Protein AF-B4W2P3-F1 (afdb_monomer_lite)

Structure (mmCIF, N/CA/C/O backbone):
data_AF-B4W2P3-F1
#
_entry.id   AF-B4W2P3-F1
#
loop_
_atom_site.group_PDB
_atom_site.id
_atom_site.type_symbol
_atom_site.label_atom_id
_atom_site.label_alt_id
_atom_site.label_comp_id
_atom_site.label_asym_id
_atom_site.label_entity_id
_atom_site.label_seq_id
_atom_site.pdbx_PDB_ins_code
_atom_site.Cartn_x
_atom_site.Cartn_y
_atom_site.Cartn_z
_atom_site.occupancy
_atom_site.B_iso_or_equiv
_atom_site.auth_seq_id
_atom_site.auth_comp_id
_atom_site.auth_asym_id
_atom_site.auth_atom_id
_atom_site.pdbx_PDB_model_num
ATOM 1 N N . MET A 1 1 ? 10.135 -7.329 -14.631 1.00 64.12 1 MET A N 1
ATOM 2 C CA . MET A 1 1 ? 9.062 -6.478 -14.068 1.00 64.12 1 MET A CA 1
ATOM 3 C C . MET A 1 1 ? 9.706 -5.422 -13.182 1.00 64.12 1 M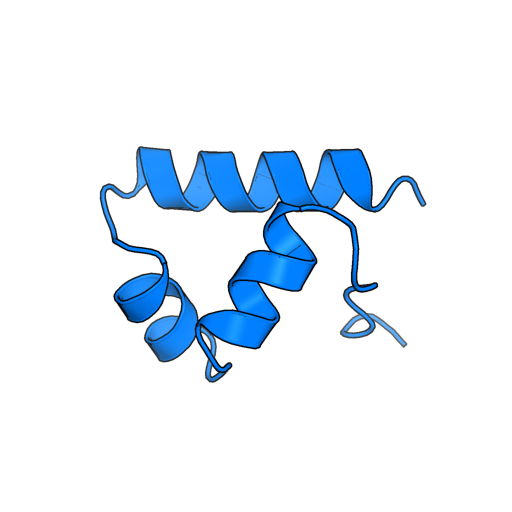ET A C 1
ATOM 5 O O . MET A 1 1 ? 10.515 -5.799 -12.344 1.00 64.12 1 MET A O 1
ATOM 9 N N . ASN A 1 2 ? 9.411 -4.134 -13.378 1.00 79.88 2 ASN A N 1
ATOM 10 C CA . ASN A 1 2 ? 9.926 -3.075 -12.504 1.00 79.88 2 ASN A CA 1
ATOM 11 C C . ASN A 1 2 ? 8.951 -2.874 -11.325 1.00 79.88 2 ASN A C 1
ATOM 13 O O . ASN A 1 2 ? 7.909 -2.234 -11.476 1.00 79.88 2 ASN A O 1
ATOM 17 N N . TYR A 1 3 ? 9.269 -3.475 -10.174 1.00 80.94 3 TYR A N 1
ATOM 18 C CA . TYR A 1 3 ? 8.431 -3.443 -8.967 1.00 80.94 3 TYR A CA 1
ATOM 19 C C . TYR A 1 3 ? 8.358 -2.060 -8.314 1.00 80.94 3 TYR A C 1
ATOM 21 O O . TYR A 1 3 ? 7.380 -1.761 -7.636 1.00 80.94 3 TYR A O 1
ATOM 29 N N . GLU A 1 4 ? 9.335 -1.194 -8.576 1.00 85.69 4 GLU A N 1
ATOM 30 C CA . GLU A 1 4 ? 9.330 0.190 -8.108 1.00 85.69 4 GLU A CA 1
ATOM 31 C C . GLU A 1 4 ? 8.244 1.008 -8.817 1.00 85.69 4 GLU A C 1
ATOM 33 O O . GLU A 1 4 ? 7.442 1.677 -8.168 1.00 85.69 4 GLU A O 1
ATOM 38 N N . ILE A 1 5 ? 8.119 0.865 -10.143 1.00 90.25 5 ILE A N 1
ATOM 39 C CA . ILE A 1 5 ? 7.045 1.513 -10.919 1.00 90.25 5 ILE A CA 1
ATOM 40 C C . ILE A 1 5 ? 5.669 0.967 -10.514 1.00 90.25 5 ILE A C 1
ATOM 42 O O . ILE A 1 5 ? 4.701 1.726 -10.428 1.00 90.25 5 ILE A O 1
ATOM 46 N N . LEU A 1 6 ? 5.561 -0.342 -10.258 1.00 89.56 6 LEU A N 1
ATOM 47 C CA . LEU A 1 6 ? 4.312 -0.947 -9.787 1.00 89.56 6 LEU A CA 1
ATOM 48 C C . LEU A 1 6 ? 3.907 -0.391 -8.415 1.00 89.56 6 LEU A C 1
ATOM 50 O O . LEU A 1 6 ? 2.755 0.004 -8.240 1.00 89.56 6 LEU A O 1
ATOM 54 N N . GLY A 1 7 ? 4.855 -0.304 -7.479 1.00 92.50 7 GLY A N 1
ATOM 55 C CA . GLY A 1 7 ? 4.645 0.284 -6.158 1.00 92.50 7 GLY A CA 1
ATOM 56 C C . GLY A 1 7 ? 4.189 1.740 -6.229 1.00 92.50 7 GLY A C 1
ATOM 57 O O . GLY A 1 7 ? 3.190 2.111 -5.612 1.00 92.50 7 GLY A O 1
ATOM 58 N N . GLN A 1 8 ? 4.839 2.548 -7.069 1.00 93.75 8 GLN A N 1
ATOM 59 C CA . GLN A 1 8 ? 4.440 3.940 -7.295 1.00 93.75 8 GLN A CA 1
ATOM 60 C C . GLN A 1 8 ? 3.026 4.052 -7.878 1.00 93.75 8 GLN A C 1
ATOM 62 O O . GLN A 1 8 ? 2.240 4.892 -7.441 1.00 93.75 8 GLN A O 1
ATOM 67 N N . ARG A 1 9 ? 2.661 3.193 -8.837 1.00 94.06 9 ARG A N 1
ATOM 68 C CA . ARG A 1 9 ? 1.304 3.164 -9.408 1.00 94.06 9 ARG A CA 1
ATOM 69 C C . ARG A 1 9 ? 0.249 2.784 -8.374 1.00 94.06 9 ARG A C 1
ATOM 71 O O . ARG A 1 9 ? -0.813 3.404 -8.354 1.00 94.06 9 ARG A O 1
ATOM 78 N N . LEU A 1 10 ? 0.546 1.809 -7.518 1.00 93.44 10 LEU A N 1
ATOM 79 C CA . LEU A 1 10 ? -0.334 1.408 -6.422 1.00 93.44 10 LEU A CA 1
ATOM 80 C C . LEU A 1 10 ? -0.552 2.569 -5.443 1.00 93.44 10 LEU A C 1
ATOM 82 O O . LEU A 1 10 ? -1.694 2.916 -5.140 1.00 93.44 10 LEU A O 1
ATOM 86 N N . ARG A 1 11 ? 0.534 3.246 -5.051 1.00 95.56 11 ARG A N 1
ATOM 87 C CA . ARG A 1 11 ? 0.484 4.440 -4.203 1.00 95.56 11 ARG A CA 1
ATOM 88 C C . ARG A 1 11 ? -0.369 5.550 -4.813 1.00 95.56 11 ARG A C 1
ATOM 90 O O . ARG A 1 11 ? -1.224 6.113 -4.135 1.00 95.56 11 ARG A O 1
ATOM 97 N N . LEU A 1 12 ? -0.175 5.841 -6.098 1.00 97.19 12 LEU A N 1
ATOM 98 C CA . LEU A 1 12 ? -0.955 6.856 -6.808 1.00 97.19 12 LEU A CA 1
ATOM 99 C C . LEU A 1 12 ? -2.446 6.508 -6.861 1.00 97.19 12 LEU A C 1
ATOM 101 O O . LEU A 1 12 ? -3.285 7.393 -6.705 1.00 97.19 12 LEU A O 1
ATOM 105 N N . ALA A 1 13 ? -2.797 5.238 -7.074 1.00 96.06 13 ALA A N 1
ATOM 106 C CA . ALA A 1 13 ? -4.190 4.793 -7.069 1.00 96.06 13 ALA A CA 1
ATOM 107 C C . ALA A 1 13 ? -4.840 4.995 -5.690 1.00 96.06 13 ALA A C 1
ATOM 109 O O . ALA A 1 13 ? -5.959 5.511 -5.600 1.00 96.06 13 ALA A O 1
ATOM 110 N N . ARG A 1 14 ? -4.110 4.669 -4.617 1.00 96.94 14 ARG A N 1
ATOM 111 C CA . ARG A 1 14 ? -4.544 4.908 -3.238 1.00 96.94 14 ARG A CA 1
ATOM 112 C C . ARG A 1 14 ? -4.756 6.396 -2.954 1.00 96.94 14 ARG A C 1
ATOM 114 O O . ARG A 1 14 ? -5.817 6.782 -2.469 1.00 96.94 14 ARG A O 1
ATOM 121 N N . GLU A 1 15 ? -3.779 7.239 -3.286 1.00 97.44 15 GLU A N 1
ATOM 122 C CA . GLU A 1 15 ? -3.849 8.692 -3.065 1.00 97.44 15 GLU A CA 1
ATOM 123 C C . GLU A 1 15 ? -4.996 9.339 -3.858 1.00 97.44 15 GLU A C 1
ATOM 125 O O . GLU A 1 15 ? -5.723 10.173 -3.318 1.00 97.44 15 G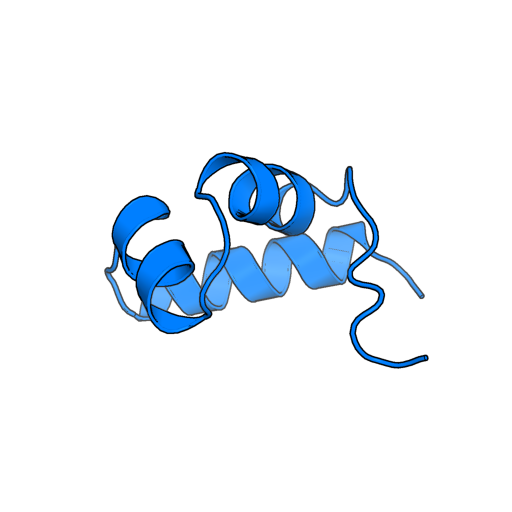LU A O 1
ATOM 130 N N . ARG A 1 16 ? -5.239 8.901 -5.102 1.00 97.75 16 ARG A N 1
ATOM 131 C CA . ARG A 1 16 ? -6.396 9.339 -5.909 1.00 97.75 16 ARG A CA 1
ATOM 132 C C . ARG A 1 16 ? -7.733 8.943 -5.295 1.00 97.75 16 ARG A C 1
ATOM 134 O O . ARG A 1 16 ? -8.702 9.684 -5.433 1.00 97.75 16 ARG A O 1
ATOM 141 N N . SER A 1 17 ? -7.763 7.812 -4.599 1.00 96.31 17 SER A N 1
ATOM 142 C CA . SER A 1 17 ? -8.937 7.332 -3.867 1.00 96.31 17 SER A CA 1
ATOM 143 C C . SER A 1 17 ? -9.113 8.022 -2.509 1.00 96.31 17 SER A C 1
ATOM 145 O O . SER A 1 17 ? -10.125 7.810 -1.854 1.00 96.31 17 SER A O 1
ATOM 147 N N . ARG A 1 18 ? -8.158 8.873 -2.096 1.00 97.62 18 ARG A N 1
ATOM 148 C CA . ARG A 1 18 ? -8.164 9.639 -0.836 1.00 97.62 18 ARG A CA 1
ATOM 149 C C . ARG A 1 18 ? -8.296 8.780 0.425 1.00 97.62 18 ARG A C 1
ATOM 151 O O . ARG A 1 18 ? -8.805 9.255 1.434 1.00 97.62 18 ARG A O 1
ATOM 158 N N . ILE A 1 19 ? -7.793 7.550 0.373 1.00 97.06 19 ILE A N 1
ATOM 159 C CA . ILE A 1 19 ? -7.742 6.642 1.521 1.00 97.06 19 ILE A CA 1
ATOM 160 C C . ILE A 1 19 ? -6.310 6.521 2.053 1.00 97.06 19 ILE A C 1
ATOM 162 O O . ILE A 1 19 ? -5.314 6.630 1.321 1.00 97.06 19 ILE A O 1
ATOM 166 N N . SER A 1 20 ? -6.194 6.297 3.353 1.00 97.19 20 SER A N 1
ATOM 167 C CA . SER A 1 20 ? -4.930 6.018 4.022 1.00 97.19 20 SER A CA 1
ATOM 168 C C . SER A 1 20 ? -4.370 4.654 3.616 1.00 97.19 20 SER A C 1
ATOM 170 O O . SER A 1 20 ? -5.056 3.794 3.060 1.00 97.19 20 SER A O 1
ATOM 172 N N . GLN A 1 21 ? -3.086 4.442 3.905 1.00 96.25 21 GLN A N 1
ATOM 173 C CA . GLN A 1 21 ? -2.445 3.140 3.708 1.00 96.25 21 GLN A CA 1
ATOM 174 C C . GLN A 1 21 ? -3.117 2.052 4.562 1.00 96.25 21 GLN A C 1
ATOM 176 O O . GLN A 1 21 ? -3.272 0.928 4.105 1.00 96.25 21 GLN A O 1
ATOM 181 N N . THR A 1 22 ? -3.569 2.389 5.772 1.00 97.31 22 THR A N 1
ATOM 182 C CA . THR A 1 22 ? -4.277 1.452 6.655 1.00 97.31 22 THR A CA 1
ATOM 183 C C . THR A 1 22 ? -5.618 1.025 6.066 1.00 97.31 22 THR A C 1
ATOM 185 O O . THR A 1 22 ? -5.890 -0.169 6.000 1.00 97.31 22 THR A O 1
ATOM 188 N N . GLU A 1 23 ? -6.422 1.974 5.583 1.00 97.44 23 GLU A N 1
ATOM 189 C CA . GLU A 1 23 ? -7.715 1.683 4.944 1.00 97.44 23 GLU A CA 1
ATOM 190 C C . GLU A 1 23 ? -7.531 0.852 3.670 1.00 97.44 23 GLU A C 1
ATOM 192 O O . GLU A 1 23 ? -8.204 -0.155 3.477 1.00 97.44 23 GLU A O 1
ATOM 197 N N . ALA A 1 24 ? -6.569 1.217 2.819 1.00 96.56 24 ALA A N 1
ATOM 198 C CA . ALA A 1 24 ? -6.277 0.461 1.605 1.00 96.56 24 ALA A CA 1
ATOM 199 C C . ALA A 1 24 ? -5.825 -0.975 1.904 1.00 96.56 24 ALA A C 1
ATOM 201 O O . ALA A 1 24 ? -6.236 -1.903 1.212 1.00 96.56 24 ALA A O 1
ATOM 202 N N . ALA A 1 25 ? -5.003 -1.162 2.938 1.00 95.44 25 ALA A N 1
ATOM 203 C CA . ALA A 1 25 ? -4.525 -2.474 3.348 1.00 95.44 25 ALA A CA 1
ATOM 204 C C . ALA A 1 25 ? -5.667 -3.363 3.865 1.00 95.44 25 ALA A C 1
ATOM 206 O O . ALA A 1 25 ? -5.718 -4.538 3.518 1.00 95.44 25 ALA A O 1
ATOM 207 N N . GLN A 1 26 ? -6.622 -2.788 4.604 1.00 96.06 26 GLN A N 1
ATOM 208 C CA . GLN A 1 26 ? -7.837 -3.489 5.032 1.00 96.06 26 GLN A CA 1
ATOM 209 C C . GLN A 1 26 ? -8.697 -3.937 3.843 1.00 96.06 26 GLN A C 1
ATOM 211 O O . GLN A 1 26 ? -9.196 -5.057 3.847 1.00 96.06 26 GLN A O 1
ATOM 216 N N . VAL A 1 27 ? -8.845 -3.098 2.811 1.00 93.56 27 VAL A N 1
ATOM 217 C CA . VAL A 1 27 ? -9.645 -3.423 1.614 1.00 93.56 27 VAL A CA 1
ATOM 218 C C . VAL A 1 27 ? -9.090 -4.631 0.852 1.00 93.56 27 VAL A C 1
ATOM 220 O O . VAL A 1 27 ? -9.865 -5.408 0.303 1.00 93.56 27 VAL A O 1
ATOM 223 N N . ILE A 1 28 ? -7.765 -4.790 0.807 1.00 90.12 28 ILE A N 1
ATOM 224 C CA . ILE A 1 28 ? -7.098 -5.878 0.069 1.00 90.12 28 ILE A CA 1
ATOM 225 C C . ILE A 1 28 ? -6.596 -7.011 0.980 1.00 90.12 28 ILE A C 1
ATOM 227 O O . ILE A 1 28 ? -5.804 -7.834 0.531 1.00 90.12 28 ILE A O 1
ATOM 231 N N . ASP A 1 29 ? -7.034 -7.027 2.242 1.00 92.75 29 ASP A N 1
ATOM 232 C CA . ASP A 1 29 ? -6.688 -8.018 3.271 1.00 92.75 29 ASP A CA 1
ATOM 233 C C . ASP A 1 29 ? -5.173 -8.247 3.450 1.00 92.75 29 ASP A C 1
ATOM 235 O O . ASP A 1 29 ? -4.655 -9.364 3.474 1.00 92.75 29 ASP A O 1
ATOM 239 N N . VAL A 1 30 ? -4.422 -7.150 3.565 1.00 92.31 30 VAL A N 1
ATOM 240 C CA . VAL A 1 30 ? -2.994 -7.177 3.907 1.00 92.31 30 VAL A CA 1
ATOM 241 C C . VAL A 1 30 ? -2.706 -6.280 5.102 1.00 92.31 30 VAL A C 1
ATOM 243 O O . VAL A 1 30 ? -3.495 -5.425 5.496 1.00 92.31 30 VAL A O 1
ATOM 246 N N . THR A 1 31 ? -1.518 -6.426 5.685 1.00 94.81 31 THR A N 1
ATOM 247 C CA . THR A 1 31 ? -1.065 -5.486 6.713 1.00 94.81 31 THR A CA 1
ATOM 248 C C . THR A 1 31 ? -0.633 -4.161 6.082 1.00 94.81 31 THR A C 1
ATOM 250 O O . THR A 1 31 ? -0.051 -4.133 4.994 1.00 94.81 31 THR A O 1
ATOM 253 N N . ALA A 1 32 ? -0.826 -3.043 6.789 1.00 94.19 32 ALA A N 1
ATOM 254 C CA . ALA A 1 32 ? -0.332 -1.734 6.342 1.00 94.19 32 ALA A CA 1
ATOM 255 C C . ALA A 1 32 ? 1.192 -1.737 6.096 1.00 94.19 32 ALA A C 1
ATOM 257 O O . ALA A 1 32 ? 1.684 -1.101 5.165 1.00 94.19 32 ALA A O 1
ATOM 258 N N . ALA A 1 33 ? 1.941 -2.517 6.886 1.00 94.25 33 ALA A N 1
ATOM 259 C CA . ALA A 1 33 ? 3.374 -2.718 6.694 1.00 94.25 33 ALA A CA 1
ATOM 260 C C . ALA A 1 33 ? 3.696 -3.430 5.368 1.00 94.25 33 ALA A C 1
ATOM 262 O O . ALA A 1 33 ? 4.625 -3.021 4.671 1.00 94.25 33 ALA A O 1
ATOM 263 N N . ALA A 1 34 ? 2.927 -4.459 4.994 1.00 92.50 34 ALA A N 1
ATOM 264 C CA . ALA A 1 34 ? 3.075 -5.124 3.702 1.00 92.50 34 ALA A CA 1
ATOM 265 C C . ALA A 1 34 ? 2.749 -4.165 2.550 1.00 92.50 34 ALA A C 1
ATOM 267 O O . ALA A 1 34 ? 3.542 -4.056 1.615 1.00 92.50 34 ALA A O 1
ATOM 268 N N . LEU A 1 35 ? 1.654 -3.401 2.658 1.00 94.50 35 LEU A N 1
ATOM 269 C CA . LEU A 1 35 ? 1.287 -2.406 1.649 1.00 94.50 35 LEU A CA 1
ATOM 270 C C . LEU A 1 35 ? 2.371 -1.334 1.467 1.00 94.50 35 LEU A C 1
ATOM 272 O O . LEU A 1 35 ? 2.716 -1.004 0.337 1.00 94.50 35 LEU A O 1
ATOM 276 N N . ASN A 1 36 ? 2.985 -0.852 2.549 1.00 94.56 36 ASN A N 1
ATOM 277 C CA . ASN A 1 36 ? 4.115 0.077 2.472 1.00 94.56 36 ASN A CA 1
ATOM 278 C C . ASN A 1 36 ? 5.320 -0.524 1.724 1.00 94.56 36 ASN A C 1
ATOM 280 O O . ASN A 1 36 ? 5.944 0.129 0.882 1.00 94.56 36 ASN A O 1
ATOM 284 N N . GLN A 1 37 ? 5.646 -1.793 1.977 1.00 92.81 37 GLN A N 1
ATOM 285 C CA . GLN A 1 37 ? 6.728 -2.464 1.253 1.00 92.81 37 GLN A CA 1
ATOM 286 C C . GLN A 1 37 ? 6.412 -2.650 -0.240 1.00 92.81 37 GLN A C 1
ATOM 288 O O . GLN A 1 37 ? 7.332 -2.578 -1.056 1.00 92.81 37 GLN A O 1
ATOM 293 N N . TYR A 1 38 ? 5.140 -2.842 -0.604 1.00 92.25 38 TYR A N 1
ATOM 294 C CA . TYR A 1 38 ? 4.703 -2.867 -2.003 1.00 92.25 38 TYR A CA 1
ATOM 295 C C . TYR A 1 38 ? 4.806 -1.484 -2.649 1.00 92.25 38 TYR A C 1
ATOM 297 O O . TYR A 1 38 ? 5.428 -1.351 -3.698 1.00 92.25 38 TYR A O 1
ATOM 305 N N . GLU A 1 39 ? 4.264 -0.444 -2.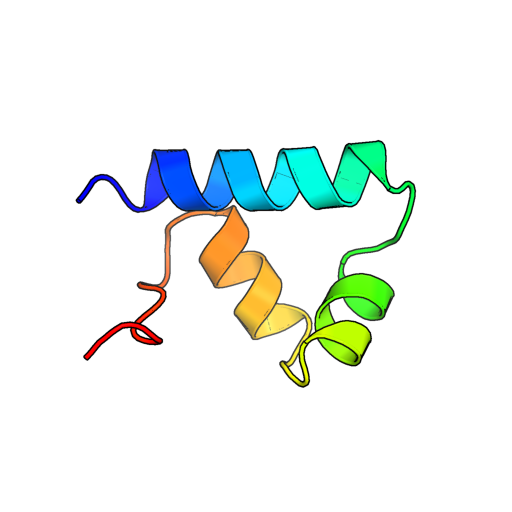010 1.00 93.44 39 GLU A N 1
ATOM 306 C CA . GLU A 1 39 ? 4.275 0.931 -2.532 1.00 93.44 39 GLU A CA 1
ATOM 307 C C . GLU A 1 39 ? 5.692 1.506 -2.678 1.00 93.44 39 GLU A C 1
ATOM 309 O O . GLU A 1 39 ? 5.942 2.320 -3.564 1.00 93.44 39 GLU A O 1
ATOM 314 N N . SER A 1 40 ? 6.633 1.062 -1.841 1.00 90.69 40 SER A N 1
ATOM 315 C CA . SER A 1 40 ? 8.052 1.436 -1.923 1.00 90.69 40 SER A CA 1
ATOM 316 C C . SER A 1 40 ? 8.878 0.564 -2.873 1.00 90.69 40 SER A C 1
ATOM 318 O O . SER A 1 40 ? 10.076 0.796 -3.011 1.00 90.69 40 SER A O 1
ATOM 320 N N . GLY A 1 41 ? 8.284 -0.462 -3.492 1.00 84.56 41 GLY A N 1
ATOM 321 C CA . GLY A 1 41 ? 8.987 -1.401 -4.372 1.00 84.56 41 GLY A CA 1
ATOM 322 C C . GLY A 1 41 ? 9.971 -2.341 -3.661 1.00 84.56 41 GLY A C 1
ATOM 323 O O . GLY A 1 41 ? 10.632 -3.138 -4.325 1.00 84.56 41 GLY A O 1
ATOM 324 N N . LYS A 1 42 ? 10.066 -2.288 -2.323 1.00 83.12 42 LYS A N 1
ATOM 325 C CA . LYS A 1 42 ? 10.968 -3.125 -1.509 1.00 83.12 42 LYS A CA 1
ATOM 326 C C . LYS A 1 42 ? 10.545 -4.591 -1.467 1.00 83.12 42 LYS A C 1
ATOM 328 O O . LYS A 1 42 ? 11.389 -5.465 -1.285 1.00 83.12 42 LYS A O 1
ATOM 333 N N . ARG A 1 43 ? 9.247 -4.866 -1.610 1.00 8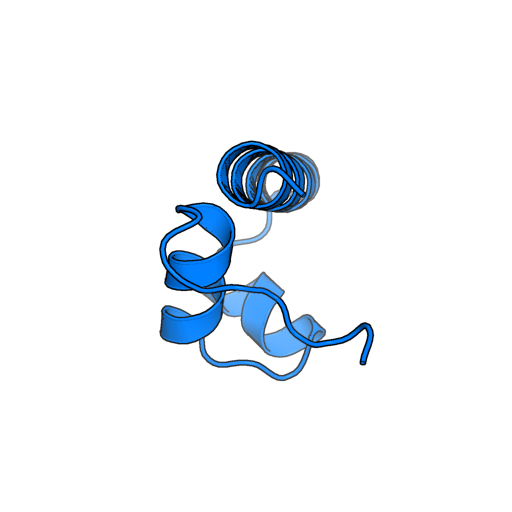0.62 43 ARG A N 1
ATOM 334 C CA . ARG A 1 43 ? 8.689 -6.221 -1.636 1.00 80.62 43 ARG A CA 1
ATOM 335 C C . ARG A 1 43 ? 8.005 -6.478 -2.971 1.00 80.62 43 ARG A C 1
ATOM 337 O O . ARG A 1 43 ? 7.214 -5.664 -3.442 1.00 80.62 43 ARG A O 1
ATOM 344 N N . ARG A 1 44 ? 8.296 -7.637 -3.564 1.00 78.69 44 ARG A N 1
ATOM 345 C CA . ARG A 1 44 ? 7.616 -8.109 -4.773 1.00 78.69 44 ARG A CA 1
ATOM 346 C C . ARG A 1 44 ? 6.158 -8.423 -4.439 1.00 78.69 44 ARG A C 1
ATOM 348 O O . ARG A 1 44 ? 5.870 -9.043 -3.417 1.00 78.69 44 ARG A O 1
ATOM 355 N N . VAL A 1 45 ? 5.251 -7.995 -5.309 1.00 73.69 45 VAL A N 1
ATOM 356 C CA . VAL A 1 45 ? 3.858 -8.446 -5.287 1.00 73.69 45 VAL A CA 1
ATOM 357 C C . VAL A 1 45 ? 3.828 -9.773 -6.047 1.00 73.69 45 VAL A C 1
ATOM 359 O O . VAL A 1 45 ? 3.861 -9.768 -7.275 1.00 73.69 45 VAL A O 1
ATOM 362 N N . ASP A 1 46 ? 3.841 -10.894 -5.324 1.00 67.50 46 ASP A N 1
ATOM 363 C CA . ASP A 1 46 ? 3.857 -12.260 -5.892 1.00 67.50 46 ASP A CA 1
ATOM 364 C C . ASP A 1 46 ? 2.451 -12.812 -6.198 1.00 67.50 46 ASP A C 1
ATOM 366 O O . ASP A 1 46 ? 2.290 -13.988 -6.508 1.00 67.50 46 ASP A O 1
ATOM 370 N N . ALA A 1 47 ? 1.418 -11.961 -6.178 1.00 60.78 47 ALA A N 1
ATOM 371 C CA . ALA A 1 47 ? 0.020 -12.342 -6.417 1.00 60.78 47 ALA A CA 1
ATOM 372 C C . ALA A 1 47 ? -0.296 -12.798 -7.867 1.00 60.78 47 ALA A C 1
ATOM 374 O O . ALA A 1 47 ? -1.463 -12.887 -8.233 1.00 60.78 47 ALA A O 1
ATOM 375 N N . LEU A 1 48 ? 0.720 -13.038 -8.705 1.00 47.00 48 LEU A N 1
ATOM 376 C CA . LEU A 1 48 ? 0.593 -13.448 -10.112 1.00 47.00 48 LEU A CA 1
ATOM 377 C C . LEU A 1 48 ? 1.412 -14.711 -10.452 1.00 47.00 48 LEU A C 1
ATOM 379 O O . LEU A 1 48 ? 1.700 -14.939 -11.627 1.00 47.00 48 LEU A O 1
ATOM 383 N N . THR A 1 49 ? 1.810 -15.496 -9.448 1.00 44.84 49 THR A N 1
ATOM 384 C CA . THR A 1 49 ? 2.369 -16.849 -9.649 1.00 44.84 49 THR A CA 1
ATOM 385 C C . THR A 1 49 ? 1.275 -17.881 -9.466 1.00 44.84 49 THR A C 1
ATOM 387 O O . THR A 1 49 ? 1.209 -18.800 -10.308 1.00 44.84 49 THR A O 1
#

InterPro domains:
  IPR001387 Cro/C1-type, helix-turn-helix domain [PS50943] (10-49)
  IPR001387 Cro/C1-type, helix-turn-helix domain [cd00093] (7-47)
  IPR010982 Lambda repressor-like, DNA-binding domain superfamily [G3DSA:1.10.260.40] (6-49)
  IPR010982 Lambda repressor-like, DNA-binding domain superfamily [SSF47413] (1-47)

pLDDT: mean 88.49, std 12.38, range [44.84, 97.75]

Organism: NCBI:txid118168

Radius of gyration: 10.11 Å; ch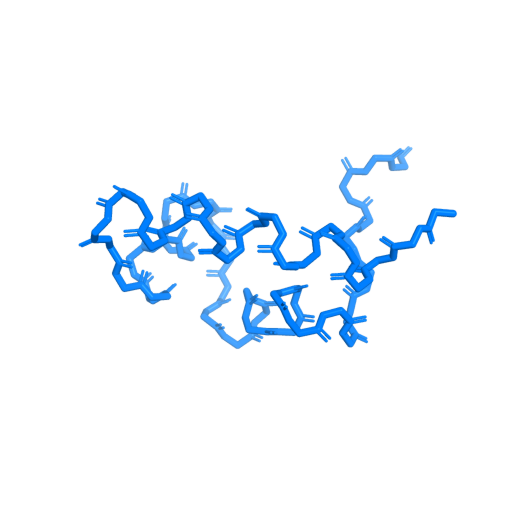ains: 1; bounding box: 21×26×21 Å

Sequence (49 aa):
MNYEILGQRLRLARERSRISQTEAAQVIDVTAAALNQYESGKRRVDALT

Secondary structure (DSSP, 8-state)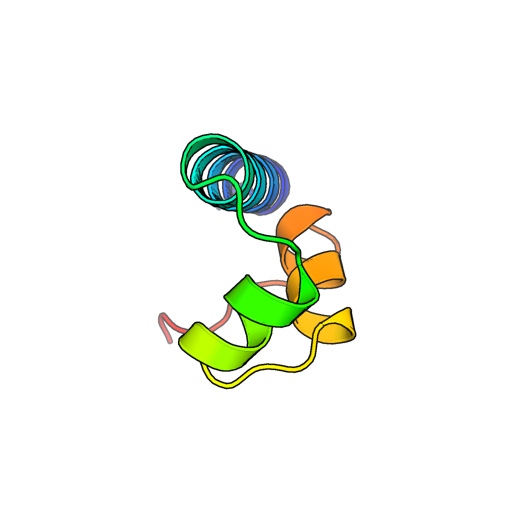:
--HHHHHHHHHHHHHHTT--HHHHHHHTT--HHHHHHHHTTSS---TT-

Foldseek 3Di:
DQQQVQLCVLVVVCVVVVDDLCVVCVVVVHHSVVNNCSNRSVDDPPVPD